Protein AF-A0A6P0HFK0-F1 (afdb_monomer)

InterPro domains:
  IPR003369 Sec-independent protein translocase protein TatA/B/E [PF02416] (2-44)

Mean predicted aligned error: 21.16 Å

Solvent-accessible surface area (backbone atoms only — not comparable to full-atom values): 10734 Å² total; per-residue (Å²): 129,84,90,74,45,74,67,54,52,50,52,49,51,53,53,50,34,62,74,71,30,70,82,48,51,59,60,51,49,50,54,50,49,53,50,52,51,52,51,51,51,51,52,52,52,50,52,50,51,51,38,72,76,71,43,96,72,79,49,77,67,52,57,62,72,64,39,69,76,82,66,38,65,68,55,59,51,46,53,68,71,70,69,68,95,74,81,76,84,88,85,78,89,78,87,67,94,71,94,67,91,67,54,69,66,59,54,49,50,46,51,59,51,15,72,71,46,50,60,70,52,62,60,47,79,42,74,51,96,92,55,70,41,77,44,51,43,86,76,53,62,88,86,37,56,49,39,52,34,21,64,40,71,70,88,58,73,72,59,63,71,66,73,73,77,81,83,91,85,133

Radius of gyration: 32.1 Å; Cα contacts (8 Å, |Δi|>4): 74; chains: 1; bounding box: 94×51×71 Å

Foldseek 3Di:
DPPDDPVNVVVVVVVVCVVCDVVCVVVVVVVVVVVVVVVVVVVVVVVVVVCVVVDPDPPVVVVVVVPCVVVPVVVVVVCVVVDDPDDDPDDDDDDDDDDDPDDVVVVVVQLVVLVVAAAQDQWDFDDDPVDTDTDGLVVDDPPRSNVVSNPPDPVPDVVVVVVPDDDDDD

Structure (mmCIF, N/CA/C/O backbone):
data_AF-A0A6P0HFK0-F1
#
_entry.id   AF-A0A6P0HFK0-F1
#
loop_
_atom_site.group_PDB
_atom_site.id
_atom_site.type_symbol
_atom_site.label_atom_id
_atom_site.label_alt_id
_atom_site.label_comp_id
_atom_site.label_asym_id
_atom_site.label_entity_id
_atom_site.label_seq_id
_atom_site.pdbx_PDB_ins_code
_atom_site.Cartn_x
_atom_site.Cartn_y
_atom_site.Cartn_z
_atom_site.occupancy
_atom_site.B_iso_or_equiv
_atom_site.auth_seq_id
_atom_site.auth_comp_id
_atom_site.auth_asym_id
_atom_site.auth_atom_id
_atom_site.pdbx_PDB_model_num
ATOM 1 N N . MET A 1 1 ? 8.881 -20.808 -1.220 1.00 65.88 1 MET A N 1
ATOM 2 C CA . MET A 1 1 ? 9.854 -19.698 -1.315 1.00 65.88 1 MET A CA 1
ATOM 3 C C . MET A 1 1 ? 10.149 -19.471 -2.786 1.00 65.88 1 MET A C 1
ATOM 5 O O . MET A 1 1 ? 10.601 -20.403 -3.438 1.00 65.88 1 MET A O 1
ATOM 9 N N . PHE A 1 2 ? 9.802 -18.306 -3.341 1.00 75.12 2 PHE A N 1
ATOM 10 C CA . PHE A 1 2 ? 10.079 -17.993 -4.745 1.00 75.12 2 PHE A CA 1
ATOM 11 C C . PHE A 1 2 ? 11.598 -17.956 -4.926 1.00 75.12 2 PHE A C 1
ATOM 13 O O . PHE A 1 2 ? 12.260 -17.141 -4.293 1.00 75.12 2 PHE A O 1
ATOM 20 N N . GLY A 1 3 ? 12.162 -18.869 -5.720 1.00 83.94 3 GLY A N 1
ATOM 21 C CA . GLY A 1 3 ? 13.605 -18.980 -5.975 1.00 83.94 3 GLY A CA 1
ATOM 22 C C . GLY A 1 3 ? 14.153 -17.840 -6.840 1.00 83.94 3 GLY A C 1
ATOM 23 O O . GLY A 1 3 ? 14.818 -18.107 -7.842 1.00 83.94 3 GLY A O 1
ATOM 24 N N . LEU A 1 4 ? 13.811 -16.599 -6.486 1.00 87.38 4 LEU A N 1
ATOM 25 C CA . LEU A 1 4 ? 14.214 -15.337 -7.092 1.00 87.38 4 LEU A CA 1
ATOM 26 C C . LEU A 1 4 ? 15.609 -14.980 -6.585 1.00 87.38 4 LEU A C 1
ATOM 28 O O . LEU A 1 4 ? 15.779 -14.409 -5.511 1.00 87.38 4 LEU A O 1
ATOM 32 N N . THR A 1 5 ? 16.614 -15.346 -7.366 1.00 93.06 5 THR A N 1
ATOM 33 C CA . THR A 1 5 ? 17.972 -14.833 -7.201 1.00 93.06 5 THR A CA 1
ATOM 34 C C . THR A 1 5 ? 18.096 -13.488 -7.915 1.00 93.06 5 THR A C 1
ATOM 36 O O . THR A 1 5 ? 17.313 -13.184 -8.819 1.00 93.06 5 THR A O 1
ATOM 39 N N . PHE A 1 6 ? 19.082 -12.677 -7.522 1.00 94.00 6 PHE A N 1
ATOM 40 C CA . PHE A 1 6 ? 19.337 -11.373 -8.146 1.00 94.00 6 PHE A CA 1
ATOM 41 C C . PHE A 1 6 ? 19.478 -11.480 -9.674 1.00 94.00 6 PHE A C 1
ATOM 43 O O . PHE A 1 6 ? 18.866 -10.710 -10.409 1.00 94.00 6 PHE A O 1
ATOM 50 N N . GLU A 1 7 ? 20.188 -12.507 -10.146 1.00 94.94 7 GLU A N 1
ATOM 51 C CA . GLU A 1 7 ? 20.333 -12.836 -11.568 1.00 94.94 7 GLU A CA 1
ATOM 52 C C . GLU A 1 7 ? 18.982 -13.037 -12.273 1.00 94.94 7 GLU A C 1
ATOM 54 O O . GLU A 1 7 ? 18.732 -12.452 -13.326 1.00 94.94 7 GLU A O 1
ATOM 59 N N . LYS A 1 8 ? 18.069 -13.812 -11.675 1.00 94.75 8 LYS A N 1
ATOM 60 C CA . LYS A 1 8 ? 16.738 -14.057 -12.251 1.00 94.75 8 LYS A CA 1
ATOM 61 C C . LYS A 1 8 ? 15.890 -12.793 -12.270 1.00 94.75 8 LYS A C 1
ATOM 63 O O . LYS A 1 8 ? 15.158 -12.573 -13.228 1.00 94.75 8 LYS A O 1
ATOM 68 N N . LEU A 1 9 ? 15.987 -11.961 -11.233 1.00 95.19 9 LEU A N 1
ATOM 69 C CA . LEU A 1 9 ? 15.267 -10.691 -11.187 1.00 95.19 9 LEU A CA 1
ATOM 70 C C . LEU A 1 9 ? 15.757 -9.742 -12.289 1.00 95.19 9 LEU A C 1
ATOM 72 O O . LEU A 1 9 ? 14.942 -9.114 -12.961 1.00 95.19 9 LEU A O 1
ATOM 76 N N . PHE A 1 10 ? 17.072 -9.692 -12.520 1.00 95.50 10 PHE A N 1
ATOM 77 C CA . PHE A 1 10 ? 17.658 -8.929 -13.618 1.00 95.50 10 PHE A CA 1
ATOM 78 C C . PHE A 1 10 ? 17.205 -9.460 -14.983 1.00 95.50 10 PHE A C 1
ATOM 80 O O . PHE A 1 10 ? 16.752 -8.679 -15.818 1.00 95.50 10 PHE A O 1
ATOM 87 N N . LEU A 1 11 ? 17.236 -10.782 -15.189 1.00 95.56 11 LEU A N 1
ATOM 88 C CA . LEU A 1 11 ? 16.758 -11.406 -16.425 1.00 95.56 11 LEU A CA 1
ATOM 89 C C . LEU A 1 11 ? 15.290 -11.055 -16.701 1.00 95.56 11 LEU A C 1
ATOM 91 O O . LEU A 1 11 ? 14.943 -10.651 -17.809 1.00 95.56 11 LEU A O 1
ATOM 95 N N . VAL A 1 12 ? 14.433 -11.151 -15.682 1.00 94.56 12 VAL A N 1
ATOM 96 C CA . VAL A 1 12 ? 13.015 -10.785 -15.789 1.00 94.56 12 VAL A CA 1
ATOM 97 C C . VAL A 1 12 ? 12.850 -9.301 -16.106 1.00 94.56 12 VAL A C 1
ATOM 99 O O . VAL A 1 12 ? 12.027 -8.962 -16.951 1.00 94.56 12 VAL A O 1
ATOM 102 N N . ALA A 1 13 ? 13.635 -8.414 -15.490 1.00 92.94 13 ALA A N 1
ATOM 103 C CA . ALA A 1 13 ? 13.580 -6.982 -15.774 1.00 92.94 13 ALA A CA 1
ATOM 104 C C . ALA A 1 13 ? 13.971 -6.662 -17.227 1.00 92.94 13 ALA A C 1
ATOM 106 O O . ALA A 1 13 ? 13.302 -5.857 -17.874 1.00 92.94 13 ALA A O 1
ATOM 107 N N . VAL A 1 14 ? 15.004 -7.322 -17.762 1.00 94.88 14 VAL A N 1
ATOM 108 C CA . VAL A 1 14 ? 15.411 -7.176 -19.169 1.00 94.88 14 VAL A CA 1
ATOM 109 C C . VAL A 1 14 ? 14.305 -7.668 -20.102 1.00 94.88 14 VAL A C 1
ATOM 111 O O . VAL A 1 14 ? 13.897 -6.935 -21.000 1.00 94.88 14 VAL A O 1
ATOM 114 N N . VAL A 1 15 ? 13.767 -8.869 -19.864 1.00 95.50 15 VAL A N 1
ATOM 115 C CA . VAL A 1 15 ? 12.681 -9.439 -20.680 1.00 95.50 15 VAL A CA 1
ATOM 116 C C . VAL A 1 15 ? 11.434 -8.556 -20.635 1.00 95.50 15 VAL A C 1
ATOM 118 O O . VAL A 1 15 ? 10.872 -8.233 -21.679 1.00 95.50 15 VAL A O 1
ATOM 121 N N . ALA A 1 16 ? 11.027 -8.108 -19.446 1.00 93.81 16 ALA A N 1
ATOM 122 C CA . ALA A 1 16 ? 9.904 -7.194 -19.281 1.00 93.81 16 ALA A CA 1
ATOM 123 C C . ALA A 1 16 ? 10.148 -5.867 -20.011 1.00 93.81 16 ALA A C 1
ATOM 125 O O . ALA A 1 16 ? 9.245 -5.357 -20.668 1.00 93.81 16 ALA A O 1
ATOM 126 N N . GLY A 1 17 ? 11.367 -5.326 -19.953 1.00 93.38 17 GLY A N 1
ATOM 127 C CA . GLY A 1 17 ? 11.723 -4.098 -20.656 1.00 93.38 17 GLY A CA 1
ATOM 128 C C . GLY A 1 17 ? 11.706 -4.226 -22.174 1.00 93.38 17 GLY A C 1
ATOM 129 O O . GLY A 1 17 ? 11.281 -3.294 -22.852 1.00 93.38 17 GLY A O 1
ATOM 130 N N . VAL A 1 18 ? 12.094 -5.382 -22.713 1.00 94.75 18 VAL A N 1
ATOM 131 C CA . VAL A 1 18 ? 11.960 -5.673 -24.147 1.00 94.75 18 VAL A CA 1
ATOM 132 C C . VAL A 1 18 ? 10.486 -5.823 -24.536 1.00 94.75 18 VAL A C 1
ATOM 134 O O . VAL A 1 18 ? 10.073 -5.266 -25.548 1.00 94.75 18 VAL A O 1
ATOM 137 N N . LEU A 1 19 ? 9.681 -6.508 -23.718 1.00 94.56 19 LEU A N 1
ATOM 138 C CA . LEU A 1 19 ? 8.265 -6.772 -23.993 1.00 94.56 19 LEU A CA 1
ATOM 139 C C . LEU A 1 19 ? 7.387 -5.507 -23.926 1.00 94.56 19 LEU A C 1
ATOM 141 O O . LEU A 1 19 ? 6.536 -5.301 -24.786 1.00 94.56 19 LEU A O 1
ATOM 145 N N . ILE A 1 20 ? 7.600 -4.650 -22.921 1.00 91.19 20 ILE A N 1
ATOM 146 C CA . ILE A 1 20 ? 6.943 -3.334 -22.790 1.00 91.19 20 ILE A CA 1
ATOM 147 C C . ILE A 1 20 ? 7.535 -2.301 -23.766 1.00 91.19 20 ILE A C 1
ATOM 149 O O . ILE A 1 20 ? 6.856 -1.351 -24.167 1.00 91.19 20 ILE A O 1
ATOM 153 N N . GLY A 1 21 ? 8.803 -2.477 -24.136 1.00 91.25 21 GLY A N 1
ATOM 154 C CA . GLY A 1 21 ? 9.597 -1.539 -24.916 1.00 91.25 21 GLY A CA 1
ATOM 155 C C . GLY A 1 21 ? 10.382 -0.557 -24.027 1.00 91.25 21 GLY A C 1
ATOM 156 O O . GLY A 1 21 ? 9.802 0.098 -23.149 1.00 91.25 21 GLY A O 1
ATOM 157 N N . PRO A 1 22 ? 11.693 -0.357 -24.277 1.00 88.12 22 PRO A N 1
ATOM 158 C CA . PRO A 1 22 ? 12.564 0.445 -23.411 1.00 88.12 22 PRO A CA 1
ATOM 159 C C . PRO A 1 22 ? 12.166 1.924 -23.358 1.00 88.12 22 PRO A C 1
ATOM 161 O O . PRO A 1 22 ? 12.426 2.600 -22.369 1.00 88.12 22 PRO A O 1
ATOM 164 N N . GLN A 1 23 ? 11.484 2.417 -24.393 1.00 89.94 23 GLN A N 1
ATOM 165 C CA . GLN A 1 23 ? 11.017 3.801 -24.475 1.00 89.94 23 GLN A CA 1
ATOM 166 C C . GLN A 1 23 ? 9.825 4.090 -23.547 1.00 89.94 23 GLN A C 1
ATOM 168 O O . GLN A 1 23 ? 9.618 5.233 -23.150 1.00 89.94 23 GLN A O 1
ATOM 173 N N . ARG A 1 24 ? 9.032 3.072 -23.173 1.00 90.50 24 ARG A N 1
ATOM 174 C CA . ARG A 1 24 ? 7.833 3.253 -22.331 1.00 90.50 24 ARG A CA 1
ATOM 175 C C . ARG A 1 24 ? 8.095 3.042 -20.843 1.00 90.50 24 ARG A C 1
ATOM 177 O O . ARG A 1 24 ? 7.436 3.674 -20.021 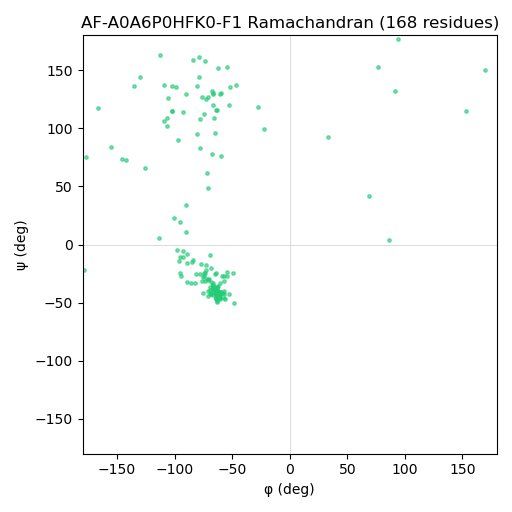1.00 90.50 24 ARG A O 1
ATOM 184 N N . LEU A 1 25 ? 9.089 2.227 -20.491 1.00 90.06 25 LEU A N 1
ATOM 185 C CA . LEU A 1 25 ? 9.541 2.033 -19.109 1.00 90.06 25 LEU A CA 1
ATOM 186 C C . LEU A 1 25 ? 9.790 3.334 -18.320 1.00 90.06 25 LEU A C 1
ATOM 188 O O . LEU A 1 25 ? 9.257 3.444 -17.213 1.00 90.06 25 LEU A O 1
ATOM 192 N N . PRO A 1 26 ? 10.549 4.328 -18.830 1.00 89.44 26 PRO A N 1
ATOM 193 C CA . PRO A 1 26 ? 10.804 5.551 -18.074 1.00 89.44 26 PRO A CA 1
ATOM 194 C C . PRO A 1 26 ? 9.515 6.334 -17.811 1.00 89.44 26 PRO A C 1
ATOM 196 O O . PRO A 1 26 ? 9.320 6.820 -16.699 1.00 89.44 26 PRO A O 1
ATOM 199 N N . ALA A 1 27 ? 8.594 6.391 -18.777 1.00 91.50 27 ALA A N 1
ATOM 200 C CA . ALA A 1 27 ? 7.310 7.068 -18.606 1.00 91.50 27 ALA A CA 1
ATOM 201 C C . ALA A 1 27 ? 6.478 6.448 -17.466 1.00 91.50 27 ALA A C 1
ATOM 203 O O . ALA A 1 27 ? 5.951 7.173 -16.621 1.00 91.50 27 ALA A O 1
ATOM 204 N N . TYR A 1 28 ? 6.421 5.115 -17.380 1.00 91.75 28 TYR A N 1
ATOM 205 C CA . TYR A 1 28 ? 5.748 4.431 -16.270 1.00 91.75 28 TYR A CA 1
ATOM 206 C C . TYR A 1 28 ? 6.485 4.595 -14.934 1.00 91.75 28 TYR A C 1
ATOM 208 O O . TYR A 1 28 ? 5.846 4.770 -13.897 1.00 91.75 28 TYR A O 1
ATOM 216 N N . ALA A 1 29 ? 7.821 4.600 -14.939 1.00 92.94 29 ALA A N 1
ATOM 217 C CA . ALA A 1 29 ? 8.611 4.856 -13.736 1.00 92.94 29 ALA A CA 1
ATOM 218 C C . ALA A 1 29 ? 8.368 6.270 -13.178 1.00 92.94 29 ALA A C 1
ATOM 220 O O . ALA A 1 29 ? 8.305 6.449 -11.960 1.00 92.94 29 ALA A O 1
ATOM 221 N N . HIS A 1 30 ? 8.179 7.265 -14.051 1.00 95.75 30 HIS A N 1
ATOM 222 C CA . HIS A 1 30 ? 7.794 8.619 -13.653 1.00 95.75 30 HIS A CA 1
ATOM 223 C C . HIS A 1 30 ? 6.420 8.649 -12.972 1.00 95.75 30 HIS A C 1
ATOM 225 O O . HIS A 1 30 ? 6.316 9.171 -11.862 1.00 95.75 30 HIS A O 1
ATOM 231 N N . GLN A 1 31 ? 5.406 8.009 -13.562 1.00 94.94 31 GLN A N 1
ATOM 232 C CA . GLN A 1 31 ? 4.060 7.921 -12.972 1.00 94.94 31 GLN A CA 1
ATOM 233 C C . GLN A 1 31 ? 4.075 7.206 -11.612 1.00 94.94 31 GLN A C 1
ATOM 235 O O . GLN A 1 31 ? 3.462 7.659 -10.641 1.00 94.94 31 GLN A O 1
ATOM 240 N N . LEU A 1 32 ? 4.836 6.113 -11.504 1.00 95.69 32 LEU A N 1
ATOM 241 C CA . LEU A 1 32 ? 5.006 5.397 -10.243 1.00 95.69 32 LEU A CA 1
ATOM 242 C C . LEU A 1 32 ? 5.701 6.273 -9.197 1.00 95.69 32 LEU A C 1
ATOM 244 O O . LEU A 1 32 ? 5.274 6.320 -8.047 1.00 95.69 32 LEU A O 1
ATOM 248 N N . ARG A 1 33 ? 6.749 7.007 -9.584 1.00 96.25 33 ARG A N 1
ATOM 249 C CA . ARG A 1 33 ? 7.466 7.917 -8.684 1.00 96.25 33 ARG A CA 1
ATOM 250 C C . ARG A 1 33 ? 6.557 9.020 -8.157 1.00 96.25 33 ARG A C 1
ATOM 252 O O . ARG A 1 33 ? 6.631 9.342 -6.973 1.00 96.25 33 ARG A O 1
ATOM 259 N N . GLU A 1 34 ? 5.734 9.613 -9.011 1.00 96.50 34 GLU A N 1
ATOM 260 C CA . GLU A 1 34 ? 4.758 10.632 -8.615 1.00 96.50 34 GLU A CA 1
ATOM 261 C C . GLU A 1 34 ? 3.725 10.060 -7.645 1.00 96.50 34 GLU A C 1
ATOM 263 O O . GLU A 1 34 ? 3.491 10.646 -6.588 1.00 96.50 34 GLU A O 1
ATOM 268 N N . THR A 1 35 ? 3.218 8.859 -7.926 1.00 97.38 35 THR A N 1
ATOM 269 C CA . THR A 1 35 ? 2.288 8.144 -7.042 1.00 97.38 35 THR A CA 1
ATOM 270 C C . THR A 1 35 ? 2.918 7.855 -5.680 1.00 97.38 35 THR A C 1
ATOM 272 O O . THR A 1 35 ? 2.328 8.152 -4.646 1.00 97.38 35 THR A O 1
ATOM 275 N N . VAL A 1 36 ? 4.151 7.340 -5.653 1.00 97.50 36 VAL A N 1
ATOM 276 C CA . VAL A 1 36 ? 4.886 7.051 -4.411 1.00 97.50 36 VAL A CA 1
ATOM 277 C C . VAL A 1 36 ? 5.168 8.330 -3.623 1.00 97.50 36 VAL A C 1
ATOM 279 O O . VAL A 1 36 ? 5.065 8.334 -2.398 1.00 97.50 36 VAL A O 1
ATOM 282 N N . ARG A 1 37 ? 5.496 9.436 -4.300 1.00 97.12 37 ARG A N 1
ATOM 283 C CA . ARG A 1 37 ? 5.674 10.748 -3.658 1.00 97.12 37 ARG A CA 1
ATOM 284 C C . ARG A 1 37 ? 4.376 11.250 -3.036 1.00 97.12 37 ARG A C 1
ATOM 286 O O . ARG A 1 37 ? 4.403 11.675 -1.884 1.00 97.12 37 ARG A O 1
ATOM 293 N N . GLY A 1 38 ? 3.265 11.163 -3.766 1.00 96.69 38 GLY A N 1
ATOM 294 C CA . GLY A 1 38 ? 1.939 11.526 -3.269 1.00 96.69 38 GLY A CA 1
ATOM 295 C C . GLY A 1 38 ? 1.522 10.664 -2.080 1.00 96.69 38 GLY A C 1
ATOM 296 O O . GLY A 1 38 ? 1.116 11.189 -1.048 1.00 96.69 38 GLY A O 1
ATOM 297 N N . PHE A 1 39 ? 1.729 9.351 -2.173 1.00 97.69 39 PHE A N 1
ATOM 298 C CA . PHE A 1 39 ? 1.466 8.416 -1.085 1.00 97.69 39 PHE A CA 1
ATOM 299 C C . PHE A 1 39 ? 2.311 8.727 0.155 1.00 97.69 39 PHE A C 1
ATOM 301 O O . PHE A 1 39 ? 1.784 8.799 1.262 1.00 97.69 39 PHE A O 1
ATOM 308 N N . ARG A 1 40 ? 3.614 8.989 -0.012 1.00 96.31 40 ARG A N 1
ATOM 309 C CA . ARG A 1 40 ? 4.489 9.379 1.100 1.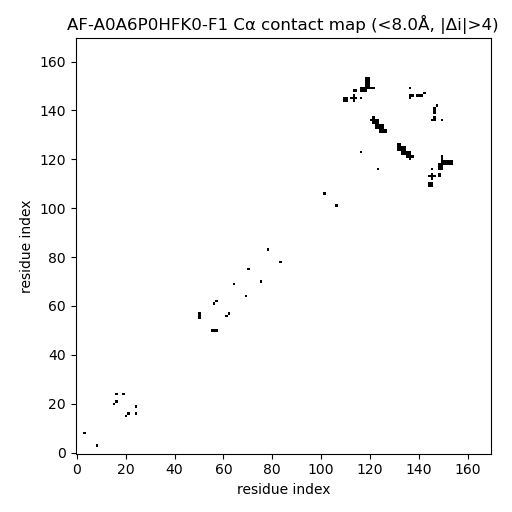00 96.31 40 ARG A CA 1
ATOM 310 C C . ARG A 1 40 ? 4.025 10.682 1.750 1.00 96.31 40 ARG A C 1
ATOM 312 O O . ARG A 1 40 ? 3.959 10.749 2.972 1.00 96.31 40 ARG A O 1
ATOM 319 N N . ALA A 1 41 ? 3.678 11.692 0.955 1.00 96.25 41 ALA A N 1
ATOM 320 C CA . ALA A 1 41 ? 3.157 12.956 1.470 1.00 96.25 41 ALA A CA 1
ATOM 321 C C . ALA A 1 41 ? 1.835 12.760 2.231 1.00 96.25 41 ALA A C 1
ATOM 323 O O . ALA A 1 41 ? 1.651 13.336 3.300 1.00 96.25 41 ALA A O 1
ATOM 324 N N . PHE A 1 42 ? 0.949 11.897 1.730 1.00 96.25 42 PHE A N 1
ATOM 325 C CA . PHE A 1 42 ? -0.300 11.531 2.395 1.00 96.25 42 PHE A CA 1
ATOM 326 C C . PHE A 1 42 ? -0.067 10.833 3.743 1.00 96.25 42 PHE A C 1
ATOM 328 O O . PHE A 1 42 ? -0.720 11.172 4.733 1.00 96.25 42 PHE A O 1
ATOM 335 N N . VAL A 1 43 ? 0.886 9.898 3.809 1.00 96.38 43 VAL A N 1
ATOM 336 C CA . VAL A 1 43 ? 1.269 9.222 5.059 1.00 96.38 43 VAL A CA 1
ATOM 337 C C . VAL A 1 43 ? 1.834 10.221 6.066 1.00 96.38 43 VAL A C 1
ATOM 339 O O . VAL A 1 43 ? 1.407 10.221 7.218 1.00 96.38 43 VAL A O 1
ATOM 342 N N . GLU A 1 44 ? 2.738 11.110 5.648 1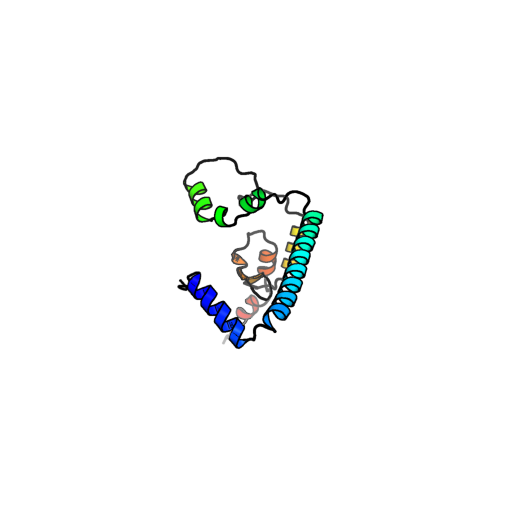.00 94.56 44 GLU A N 1
ATOM 343 C CA . GLU A 1 44 ? 3.301 12.126 6.547 1.00 94.56 44 GLU A CA 1
ATOM 344 C C . GLU A 1 44 ? 2.241 13.123 7.028 1.00 94.56 44 GLU A C 1
ATOM 346 O O . GLU A 1 44 ? 2.215 13.457 8.210 1.00 94.56 44 GLU A O 1
ATOM 351 N N . ALA A 1 45 ? 1.315 13.542 6.160 1.00 93.25 45 ALA A N 1
ATOM 352 C CA . ALA A 1 45 ? 0.200 14.411 6.533 1.00 93.25 45 ALA A CA 1
ATOM 353 C C . ALA A 1 45 ? -0.753 13.731 7.529 1.00 93.25 45 ALA A C 1
ATOM 355 O O . ALA A 1 45 ? -1.177 14.347 8.506 1.00 93.25 45 ALA A O 1
ATOM 356 N N . SER A 1 46 ? -1.054 12.448 7.321 1.00 92.81 46 SER A N 1
ATOM 357 C CA . SER A 1 46 ? -1.877 11.655 8.242 1.00 92.81 46 SER A CA 1
ATOM 358 C C . SER A 1 46 ? -1.180 11.487 9.592 1.00 92.81 46 SER A C 1
ATOM 360 O O . SER A 1 46 ? -1.799 11.665 10.637 1.00 92.81 46 SER A O 1
ATOM 362 N N . ARG A 1 47 ? 0.134 11.233 9.582 1.00 84.06 47 ARG A N 1
ATOM 363 C CA . ARG A 1 47 ? 0.954 11.146 10.794 1.00 84.06 47 ARG A CA 1
ATOM 364 C C . ARG A 1 47 ? 1.058 12.495 11.508 1.00 84.06 47 ARG A C 1
ATOM 366 O O . ARG A 1 47 ? 1.110 12.522 12.729 1.00 84.06 47 ARG A O 1
ATOM 373 N N . ALA A 1 48 ? 1.107 13.610 10.780 1.00 88.19 48 ALA A N 1
ATOM 374 C CA . ALA A 1 48 ? 1.116 14.955 11.356 1.00 88.19 48 ALA A CA 1
ATOM 375 C C . ALA A 1 48 ? -0.213 15.280 12.055 1.00 88.19 48 ALA A C 1
ATOM 377 O O . ALA A 1 48 ? -0.189 15.770 13.178 1.00 88.19 48 ALA A O 1
ATOM 378 N N . ARG A 1 49 ? -1.355 14.936 11.441 1.00 85.06 49 ARG A N 1
ATOM 379 C CA . ARG A 1 49 ? -2.687 15.084 12.060 1.00 85.06 49 ARG A CA 1
ATOM 380 C C . ARG A 1 49 ? -2.849 14.204 13.295 1.00 85.06 49 ARG A C 1
ATOM 382 O O . ARG A 1 49 ? -3.220 14.706 14.346 1.00 85.06 49 ARG A O 1
ATOM 389 N N . ALA A 1 50 ? -2.466 12.930 13.196 1.00 82.31 50 ALA A N 1
ATOM 390 C CA . ALA A 1 50 ? -2.488 12.014 14.333 1.00 82.31 50 ALA A CA 1
ATOM 391 C C . ALA A 1 50 ? -1.622 12.525 15.498 1.00 82.31 50 ALA A C 1
ATOM 393 O O . ALA A 1 50 ? -2.056 12.484 16.638 1.00 82.31 50 ALA A O 1
ATOM 394 N N . ARG A 1 51 ? -0.426 13.070 15.228 1.00 78.06 51 ARG A N 1
ATOM 395 C CA . ARG A 1 51 ? 0.410 13.690 16.272 1.00 78.06 51 ARG A CA 1
ATOM 396 C C . ARG A 1 51 ? -0.204 14.958 16.867 1.00 78.06 51 ARG A C 1
ATOM 398 O O . ARG A 1 51 ? -0.059 15.183 18.061 1.00 78.06 51 ARG A O 1
ATOM 405 N N . ALA A 1 52 ? -0.863 15.780 16.054 1.00 80.56 52 ALA A N 1
ATOM 406 C CA . ALA A 1 52 ? -1.498 17.012 16.518 1.00 80.56 52 ALA A CA 1
ATOM 407 C C . ALA A 1 52 ? -2.689 16.742 17.453 1.00 80.56 52 ALA A C 1
ATOM 409 O O . ALA A 1 52 ? -2.921 17.517 18.374 1.00 80.56 52 ALA A O 1
ATOM 410 N N . GLU A 1 53 ? -3.415 15.643 17.235 1.00 72.50 53 GLU A N 1
ATOM 411 C CA . GLU A 1 53 ? -4.571 15.250 18.053 1.00 72.50 53 GLU A CA 1
ATOM 412 C C . GLU A 1 53 ? -4.189 14.376 19.259 1.00 72.50 53 GLU A C 1
ATOM 414 O O . GLU A 1 53 ? -4.827 14.466 20.303 1.00 72.50 53 GLU A O 1
ATOM 419 N N . VAL A 1 54 ? -3.145 13.547 19.142 1.00 70.50 54 VAL A N 1
ATOM 420 C CA . VAL A 1 54 ? -2.721 12.600 20.194 1.00 70.50 54 VAL A CA 1
ATOM 421 C C . VAL A 1 54 ? -1.646 13.191 21.122 1.00 70.50 54 VAL A C 1
ATOM 423 O O . VAL A 1 54 ? -1.387 12.649 22.192 1.00 70.50 54 VAL A O 1
ATOM 426 N N . GLY A 1 55 ? -1.069 14.346 20.778 1.00 54.41 55 GLY A N 1
ATOM 427 C CA . GLY A 1 55 ? 0.030 14.939 21.536 1.00 54.41 55 GLY A CA 1
ATOM 428 C C . GLY A 1 55 ? 1.357 14.229 21.261 1.00 54.41 55 GLY A C 1
ATOM 429 O O . GLY A 1 55 ? 1.409 13.070 20.852 1.00 54.41 55 GLY A O 1
ATOM 430 N N . ASP A 1 56 ? 2.449 14.967 21.420 1.00 61.91 56 ASP A N 1
ATOM 431 C CA . ASP A 1 56 ? 3.800 14.614 20.979 1.00 61.91 56 ASP A CA 1
ATOM 432 C C . ASP A 1 56 ? 4.462 13.497 21.808 1.00 61.91 56 ASP A C 1
ATOM 434 O O . ASP A 1 56 ? 5.490 13.721 22.426 1.00 61.91 56 ASP A O 1
ATOM 438 N N . VAL A 1 57 ? 3.897 12.286 21.850 1.00 52.62 57 VAL A N 1
ATOM 439 C CA . VAL A 1 57 ? 4.615 11.078 22.294 1.00 52.62 57 VAL A CA 1
ATOM 440 C C . VAL A 1 57 ? 3.966 9.839 21.664 1.00 52.62 57 VAL A C 1
ATOM 442 O O . VAL A 1 57 ? 3.084 9.195 22.211 1.00 52.62 57 VAL A O 1
ATOM 445 N N . LEU A 1 58 ? 4.358 9.530 20.430 1.00 51.88 58 LEU A N 1
ATOM 446 C CA . LEU A 1 58 ? 4.347 8.146 19.947 1.00 51.88 58 LEU A CA 1
ATOM 447 C C . LEU A 1 58 ? 5.753 7.863 19.438 1.00 51.88 58 LEU A C 1
ATOM 449 O O . LEU A 1 58 ? 6.024 7.746 18.234 1.00 51.88 58 LEU A O 1
ATOM 453 N N . THR A 1 59 ? 6.678 7.866 20.389 1.00 57.56 59 THR A N 1
ATOM 454 C CA . THR A 1 59 ? 8.065 7.472 20.189 1.00 57.56 59 THR A CA 1
ATOM 455 C C . THR A 1 59 ? 8.066 6.002 19.775 1.00 57.56 59 THR A C 1
ATOM 457 O O . THR A 1 59 ? 7.175 5.233 20.126 1.00 57.56 59 THR A O 1
ATOM 460 N N . ARG A 1 60 ? 9.071 5.565 19.015 1.00 50.41 60 ARG A N 1
ATOM 461 C CA . ARG A 1 60 ? 9.228 4.162 18.583 1.00 50.41 60 ARG A CA 1
ATOM 462 C C . ARG A 1 60 ? 9.104 3.143 19.743 1.00 50.41 60 ARG A C 1
ATOM 464 O O . ARG A 1 60 ? 8.692 2.020 19.491 1.00 50.41 60 ARG A O 1
ATOM 471 N N . ALA A 1 61 ? 9.378 3.569 20.978 1.00 54.59 61 ALA A N 1
ATOM 472 C CA . ALA A 1 61 ? 9.204 2.805 22.214 1.00 54.59 61 ALA A CA 1
ATOM 473 C C . ALA A 1 61 ? 7.731 2.551 22.624 1.00 54.59 61 ALA A C 1
ATOM 475 O O . ALA A 1 61 ? 7.438 1.517 23.211 1.00 54.59 61 ALA A O 1
ATOM 476 N N . GLU A 1 62 ? 6.781 3.428 22.283 1.00 53.84 62 GLU A N 1
ATOM 477 C CA . GLU A 1 62 ? 5.348 3.228 22.584 1.00 53.84 62 GLU A CA 1
ATOM 478 C C . GLU A 1 62 ? 4.662 2.312 21.567 1.00 53.84 62 GLU A C 1
ATOM 480 O O . GLU A 1 62 ? 3.710 1.619 21.905 1.00 53.84 62 GLU A O 1
ATOM 485 N N . TRP A 1 63 ? 5.186 2.226 20.341 1.00 51.88 63 TRP A N 1
ATOM 486 C CA . TRP A 1 63 ? 4.758 1.214 19.366 1.00 51.88 63 TRP A CA 1
ATOM 487 C C . TRP A 1 63 ? 5.223 -0.195 19.749 1.00 51.88 63 TRP A C 1
ATOM 489 O O . TRP A 1 63 ? 4.535 -1.163 19.449 1.00 51.88 63 TRP A O 1
ATOM 499 N N . GLU A 1 64 ? 6.364 -0.299 20.433 1.00 56.00 64 GLU A N 1
ATOM 500 C CA . GLU A 1 64 ? 6.884 -1.549 20.997 1.00 56.00 64 GLU A CA 1
ATOM 501 C C . GLU A 1 64 ? 6.127 -1.956 22.276 1.00 56.00 64 GLU A C 1
ATOM 503 O O . GLU A 1 64 ? 5.912 -3.142 22.514 1.00 56.00 64 GLU A O 1
ATOM 508 N N . ALA A 1 65 ? 5.635 -0.982 23.053 1.00 56.94 65 ALA A N 1
ATOM 509 C CA . ALA A 1 65 ? 4.717 -1.213 24.173 1.00 56.94 65 ALA A CA 1
ATOM 510 C C . ALA A 1 65 ? 3.274 -1.536 23.724 1.00 56.94 65 ALA A C 1
ATOM 512 O O . ALA A 1 65 ? 2.529 -2.193 24.451 1.00 56.94 65 ALA A O 1
ATOM 513 N N . LEU A 1 66 ? 2.879 -1.105 22.521 1.00 54.75 66 LEU A N 1
ATOM 514 C CA . LEU A 1 66 ? 1.591 -1.414 21.888 1.00 54.75 66 LEU A CA 1
ATOM 515 C C . LEU A 1 66 ? 1.678 -2.618 20.930 1.00 54.75 66 LEU A C 1
ATOM 517 O O . LEU A 1 66 ? 0.827 -2.801 20.057 1.00 54.75 66 LEU A O 1
ATOM 521 N N . ASP A 1 67 ? 2.705 -3.455 21.069 1.00 62.59 67 ASP A N 1
ATOM 522 C CA . ASP A 1 67 ? 2.833 -4.682 20.295 1.00 62.59 67 ASP A CA 1
ATOM 523 C C . ASP A 1 67 ? 1.899 -5.754 20.891 1.00 62.59 67 ASP A C 1
ATOM 525 O O . ASP A 1 67 ? 2.127 -6.291 21.978 1.00 62.59 67 ASP A O 1
ATOM 529 N N . LEU A 1 68 ? 0.807 -6.071 20.183 1.00 56.97 68 LEU A N 1
ATOM 530 C CA . LEU A 1 68 ? -0.297 -6.926 20.663 1.00 56.97 68 LEU A CA 1
ATOM 531 C C . LEU A 1 68 ? 0.149 -8.306 21.178 1.00 56.97 68 LEU A C 1
ATOM 533 O O . LEU A 1 68 ? -0.558 -8.942 21.957 1.00 56.97 68 LEU A O 1
ATOM 537 N N . ARG A 1 69 ? 1.310 -8.794 20.726 1.00 64.50 69 ARG A N 1
ATOM 538 C CA . ARG A 1 69 ? 1.876 -10.090 21.127 1.00 64.50 69 ARG A CA 1
ATOM 539 C C . ARG A 1 69 ? 2.416 -10.096 22.554 1.00 64.50 69 ARG A C 1
ATOM 541 O O . ARG A 1 69 ? 2.514 -11.168 23.142 1.00 64.50 69 ARG A O 1
ATOM 548 N N . GLN A 1 70 ? 2.744 -8.932 23.115 1.00 62.84 70 GLN A N 1
ATOM 549 C CA . GLN A 1 70 ? 3.082 -8.819 24.536 1.00 62.84 70 GLN A CA 1
ATOM 550 C C . GLN A 1 70 ? 1.839 -8.956 25.431 1.00 62.84 70 GLN A C 1
ATOM 552 O O . GLN A 1 70 ? 1.965 -9.322 26.595 1.00 62.84 70 GLN A O 1
ATOM 557 N N . TYR A 1 71 ? 0.640 -8.794 24.861 1.00 61.97 71 TYR A N 1
ATOM 558 C CA . TYR A 1 71 ? -0.649 -9.142 25.462 1.00 61.97 71 TYR A CA 1
ATOM 559 C C . TYR A 1 71 ? -1.074 -10.593 25.137 1.00 61.97 71 TYR A C 1
ATOM 561 O O . TYR A 1 71 ? -2.260 -10.873 24.962 1.00 61.97 71 TYR A O 1
ATOM 569 N N . ASP A 1 72 ? -0.132 -11.545 25.031 1.00 66.94 72 ASP A N 1
ATOM 570 C CA . ASP A 1 72 ? -0.493 -12.960 24.862 1.00 66.94 72 ASP A CA 1
ATOM 571 C C . ASP A 1 72 ? -1.255 -13.443 26.114 1.00 66.94 72 ASP A C 1
ATOM 573 O O . ASP A 1 72 ? -0.680 -13.492 27.211 1.00 66.94 72 ASP A O 1
ATOM 577 N N . PRO A 1 73 ? -2.538 -13.832 25.981 1.00 73.31 73 PRO A N 1
ATOM 578 C CA . PRO A 1 73 ? -3.367 -14.243 27.108 1.00 73.31 73 PRO A CA 1
ATOM 579 C C . PRO A 1 73 ? -2.758 -15.409 27.889 1.00 73.31 73 PRO A C 1
ATOM 581 O O . PRO A 1 73 ? -2.986 -15.529 29.090 1.00 73.31 73 PRO A O 1
ATOM 584 N N . ARG A 1 74 ? -1.943 -16.258 27.248 1.00 71.38 74 ARG A N 1
ATOM 585 C CA . ARG A 1 74 ? -1.277 -17.374 27.930 1.00 71.38 74 ARG A CA 1
ATOM 586 C C . ARG A 1 74 ? -0.244 -16.898 28.937 1.00 71.38 74 ARG A C 1
ATOM 588 O O . ARG A 1 74 ? -0.083 -17.553 29.963 1.00 71.38 74 ARG A O 1
ATOM 595 N N . ARG A 1 75 ? 0.454 -15.792 28.654 1.00 70.44 75 ARG A N 1
ATOM 596 C CA . ARG A 1 75 ? 1.432 -15.236 29.591 1.00 70.44 75 ARG A CA 1
ATOM 597 C C . ARG A 1 75 ? 0.728 -14.610 30.793 1.00 70.44 75 ARG A C 1
ATOM 599 O O . ARG A 1 75 ? 1.081 -14.949 31.909 1.00 70.44 75 ARG A O 1
ATOM 606 N N . ILE A 1 76 ? -0.344 -13.846 30.564 1.00 71.56 76 ILE A N 1
ATOM 607 C CA . ILE A 1 76 ? -1.179 -13.255 31.628 1.00 71.56 76 ILE A CA 1
ATOM 608 C C . ILE A 1 76 ? -1.737 -14.343 32.562 1.00 71.56 76 ILE A C 1
ATOM 610 O O . ILE A 1 76 ? -1.731 -14.191 33.779 1.00 71.56 76 ILE A O 1
ATOM 614 N N . VAL A 1 77 ? -2.194 -15.465 31.997 1.00 77.44 77 VAL A N 1
ATOM 615 C CA . VAL A 1 77 ? -2.731 -16.591 32.775 1.00 77.44 77 VAL A CA 1
ATOM 616 C C . VAL A 1 77 ? -1.634 -17.328 33.546 1.00 77.44 77 VAL A C 1
ATOM 618 O O . VAL A 1 77 ? -1.860 -17.679 34.698 1.00 77.44 77 VAL A O 1
ATOM 621 N N . ARG A 1 78 ? -0.448 -17.537 32.958 1.00 79.31 78 ARG A N 1
ATOM 622 C CA . ARG A 1 78 ? 0.706 -18.116 33.671 1.00 79.31 78 ARG A CA 1
ATOM 623 C C . ARG A 1 78 ? 1.179 -17.220 34.806 1.00 79.31 78 ARG A C 1
ATOM 625 O O . ARG A 1 78 ? 1.314 -17.705 35.915 1.00 79.31 78 ARG A O 1
ATOM 632 N N . ASP A 1 79 ? 1.314 -15.920 34.564 1.00 75.25 79 ASP A N 1
ATOM 633 C CA . ASP A 1 79 ? 1.705 -14.954 35.594 1.00 75.25 79 ASP A CA 1
ATOM 634 C C . ASP A 1 79 ? 0.676 -14.927 36.751 1.00 75.25 79 ASP A C 1
ATOM 636 O O . ASP A 1 79 ? 1.051 -14.786 37.915 1.00 75.25 79 ASP A O 1
ATOM 640 N N . ALA A 1 80 ? -0.614 -15.150 36.459 1.00 75.88 80 ALA A N 1
ATOM 641 C CA . ALA A 1 80 ? -1.669 -15.300 37.467 1.00 75.88 80 ALA A CA 1
ATOM 642 C C . ALA A 1 80 ? -1.646 -16.650 38.219 1.00 75.88 80 ALA A C 1
ATOM 644 O O . ALA A 1 80 ? -2.109 -16.716 39.356 1.00 75.88 80 ALA A O 1
ATOM 645 N N . LEU A 1 81 ? -1.130 -17.717 37.602 1.00 69.69 81 LEU A N 1
ATOM 646 C CA . LEU A 1 81 ? -0.985 -19.052 38.202 1.00 69.69 81 LEU A CA 1
ATOM 647 C C . LEU A 1 81 ? 0.319 -19.190 39.010 1.00 69.69 81 LEU A C 1
ATOM 649 O O . LEU A 1 81 ? 0.325 -19.881 40.025 1.00 69.69 81 LEU A O 1
ATOM 653 N N . ASP A 1 82 ? 1.390 -18.518 38.579 1.00 77.75 82 ASP A N 1
ATOM 654 C CA . ASP A 1 82 ? 2.751 -18.637 39.122 1.00 77.75 82 ASP A CA 1
ATOM 655 C C . ASP A 1 82 ? 3.068 -17.598 40.225 1.00 77.75 82 ASP A C 1
ATOM 657 O O . ASP A 1 82 ? 4.104 -17.685 40.881 1.00 77.75 82 ASP A O 1
ATOM 661 N N . GLY A 1 83 ? 2.168 -16.645 40.500 1.00 61.97 83 GLY A N 1
ATOM 662 C CA . GLY A 1 83 ? 2.093 -15.964 41.801 1.00 61.97 83 GLY A CA 1
ATOM 663 C C . GLY A 1 83 ? 3.247 -15.022 42.179 1.00 61.97 83 GLY A C 1
ATOM 664 O O . GLY A 1 83 ? 3.642 -14.993 43.343 1.00 61.97 83 GLY A O 1
ATOM 665 N N . ALA A 1 84 ? 3.760 -14.206 41.253 1.00 53.22 84 ALA A N 1
ATOM 666 C CA . ALA A 1 84 ? 4.678 -13.111 41.587 1.00 53.22 84 ALA A CA 1
ATOM 667 C C . ALA A 1 84 ? 3.970 -11.744 41.465 1.00 53.22 84 ALA A C 1
ATOM 669 O O . ALA A 1 84 ? 3.693 -11.300 40.349 1.00 53.22 84 ALA A O 1
ATOM 670 N N . PRO A 1 85 ? 3.678 -11.034 42.574 1.00 53.78 85 PRO A N 1
ATOM 671 C CA . PRO A 1 85 ? 3.113 -9.694 42.510 1.00 53.78 85 PRO A CA 1
ATOM 672 C C . PRO A 1 85 ? 4.225 -8.692 42.185 1.00 53.78 85 PRO A C 1
ATOM 674 O O . PRO A 1 85 ? 4.780 -8.057 43.078 1.00 53.78 85 PRO A O 1
ATOM 677 N N . THR A 1 86 ? 4.558 -8.534 40.903 1.00 52.66 86 THR A N 1
ATOM 678 C CA . THR A 1 86 ? 5.322 -7.368 40.446 1.00 52.66 86 THR A CA 1
ATOM 679 C C . THR A 1 86 ? 4.406 -6.455 39.633 1.00 52.66 86 THR A C 1
ATOM 681 O O . THR A 1 86 ? 3.984 -6.764 38.525 1.00 52.66 86 THR A O 1
ATOM 684 N N . SER A 1 87 ? 4.060 -5.346 40.287 1.00 53.06 87 SER A N 1
ATOM 685 C CA . SER A 1 87 ? 3.576 -4.058 39.784 1.00 53.06 87 SER A CA 1
ATOM 686 C C . SER A 1 87 ? 2.708 -4.058 38.520 1.00 53.06 87 SER A C 1
ATOM 688 O O . SER A 1 87 ? 3.192 -3.857 37.410 1.00 53.06 87 SER A O 1
ATOM 690 N N . ALA A 1 88 ? 1.393 -4.120 38.721 1.00 45.91 88 ALA A N 1
ATOM 691 C CA . ALA A 1 88 ? 0.434 -3.529 37.794 1.00 45.91 88 ALA A CA 1
ATOM 692 C C . ALA A 1 88 ? 0.333 -2.011 38.050 1.00 45.91 88 ALA A C 1
ATOM 694 O O . ALA A 1 88 ? 0.170 -1.616 39.208 1.00 45.91 88 ALA A O 1
ATOM 695 N N . PRO A 1 89 ? 0.307 -1.139 37.026 1.00 46.56 89 PRO A N 1
ATOM 696 C CA . PRO A 1 89 ? -0.565 0.016 37.086 1.00 46.56 89 PRO A CA 1
ATOM 697 C C . PRO A 1 89 ? -1.997 -0.487 36.858 1.00 46.56 89 PRO A C 1
ATOM 699 O O . PRO A 1 89 ? -2.347 -0.999 35.797 1.00 46.56 89 PRO A O 1
ATOM 702 N N . THR A 1 90 ? -2.803 -0.397 37.914 1.00 50.59 90 THR A N 1
ATOM 703 C CA . THR A 1 90 ? -4.264 -0.514 37.936 1.00 50.59 90 THR A CA 1
ATOM 704 C C . THR A 1 90 ? -4.918 -0.108 36.617 1.00 50.59 90 THR A C 1
ATOM 706 O O . THR A 1 90 ? -4.829 1.060 36.248 1.00 50.59 90 THR A O 1
ATOM 709 N N . SER A 1 91 ? -5.620 -1.042 35.959 1.00 50.34 91 SER A N 1
ATOM 710 C CA . SER A 1 91 ? -6.805 -0.798 35.109 1.00 50.34 91 SER A CA 1
ATOM 711 C C . SER A 1 91 ? -7.402 -2.113 34.581 1.00 50.34 91 SER A C 1
ATOM 713 O O . SER A 1 91 ? -7.245 -2.452 33.415 1.00 50.34 91 SER A O 1
ATOM 715 N N . ALA A 1 92 ? -8.113 -2.863 35.426 1.00 39.41 92 ALA A N 1
ATOM 716 C CA . ALA A 1 92 ? -9.203 -3.747 34.992 1.00 39.41 92 ALA A CA 1
ATOM 717 C C . ALA A 1 92 ? -10.010 -4.178 36.224 1.00 39.41 92 ALA A C 1
ATOM 719 O O . ALA A 1 92 ? -9.457 -4.819 37.120 1.00 39.41 92 ALA A O 1
ATOM 720 N N . PRO A 1 93 ? -11.302 -3.833 36.318 1.00 43.78 93 PRO A N 1
ATOM 721 C CA . PRO A 1 93 ? -12.034 -4.077 37.535 1.00 43.78 93 PRO A CA 1
ATOM 722 C C . PRO A 1 93 ? -12.820 -5.388 37.424 1.00 43.78 93 PRO A C 1
ATOM 724 O O . PRO A 1 93 ? -13.979 -5.411 37.007 1.00 43.78 93 PRO A O 1
ATOM 727 N N . THR A 1 94 ? -12.185 -6.486 37.829 1.00 39.50 94 THR A N 1
ATOM 728 C CA . THR A 1 94 ? -12.874 -7.756 38.083 1.00 39.50 94 THR A CA 1
ATOM 729 C C . THR A 1 94 ? -13.784 -7.584 39.294 1.00 39.50 94 THR A C 1
ATOM 731 O O . THR A 1 94 ? -13.351 -7.201 40.379 1.00 39.50 94 THR A O 1
ATOM 734 N N . GLY A 1 95 ? -15.078 -7.805 39.070 1.00 51.72 95 GLY A N 1
ATOM 735 C CA . GLY A 1 95 ? -16.115 -7.722 40.085 1.00 51.72 95 GLY A CA 1
ATOM 736 C C . GLY A 1 95 ? -15.955 -8.804 41.146 1.00 51.72 95 GLY A C 1
ATOM 737 O O . GLY A 1 95 ? -16.259 -9.966 40.905 1.00 51.72 95 GLY A O 1
ATOM 738 N N . ALA A 1 96 ? -15.550 -8.375 42.333 1.00 43.53 96 ALA A N 1
ATOM 739 C CA . ALA A 1 96 ? -16.084 -8.879 43.586 1.00 43.53 96 ALA A CA 1
ATOM 740 C C . ALA A 1 96 ? -16.939 -7.750 44.181 1.00 43.53 96 ALA A C 1
ATOM 742 O O . ALA A 1 96 ? -16.583 -6.578 44.051 1.00 43.53 96 ALA A O 1
ATOM 743 N N . GLY A 1 97 ? -18.108 -8.106 44.715 1.00 47.19 97 GLY A N 1
ATOM 744 C CA . GLY A 1 97 ? -19.159 -7.184 45.145 1.00 47.19 97 GLY A CA 1
ATOM 745 C C . GLY A 1 97 ? -18.666 -6.011 45.993 1.00 47.19 97 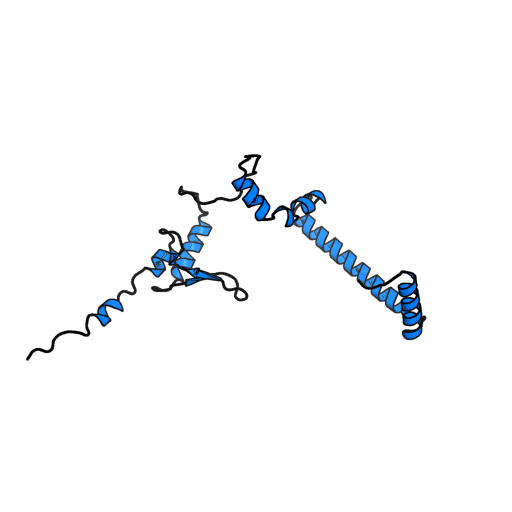GLY A C 1
ATOM 746 O O . GLY A 1 97 ? -17.838 -6.168 46.885 1.00 47.19 97 GLY A O 1
ATOM 747 N N . GLY A 1 98 ? -19.206 -4.833 45.696 1.00 38.75 98 GLY A N 1
ATOM 748 C CA . GLY A 1 98 ? -18.901 -3.592 46.394 1.00 38.75 98 GLY A CA 1
ATOM 749 C C . GLY A 1 98 ? -19.118 -2.409 45.463 1.00 38.75 98 GLY A C 1
ATOM 750 O O . GLY A 1 98 ? -18.442 -2.302 44.443 1.00 38.75 98 GLY A O 1
ATOM 751 N N . ASP A 1 99 ? -20.104 -1.582 45.807 1.00 42.12 99 ASP A N 1
ATOM 752 C CA . ASP A 1 99 ? -20.419 -0.266 45.246 1.00 42.12 99 ASP A CA 1
ATOM 753 C C . ASP A 1 99 ? -19.222 0.403 44.546 1.00 42.12 99 ASP A C 1
ATOM 755 O O . ASP A 1 99 ? -18.355 1.011 45.174 1.00 42.12 99 ASP A O 1
ATOM 759 N N . ARG A 1 100 ? -19.171 0.307 43.214 1.00 50.03 100 ARG A N 1
ATOM 760 C CA . ARG A 1 100 ? -18.385 1.238 42.403 1.00 50.03 100 ARG A CA 1
ATOM 761 C C . ARG A 1 100 ? -19.337 2.296 41.864 1.00 50.03 100 ARG A C 1
ATOM 763 O O . ARG A 1 100 ? -20.407 1.919 41.373 1.00 50.03 100 ARG A O 1
ATOM 770 N N . PRO A 1 101 ? -18.972 3.590 41.911 1.00 47.97 101 PRO A N 1
ATOM 771 C CA . PRO A 1 101 ? -19.745 4.626 41.252 1.00 47.97 101 PRO A CA 1
ATOM 772 C C . PRO A 1 101 ? -19.675 4.357 39.750 1.00 47.97 101 PRO A C 1
ATOM 774 O O . PRO A 1 101 ? -18.699 4.664 39.078 1.00 47.97 101 PRO A O 1
ATOM 777 N N . VAL A 1 102 ? -20.690 3.676 39.236 1.00 58.00 102 VAL A N 1
ATOM 778 C CA . VAL A 1 102 ? -20.961 3.630 37.806 1.00 58.00 102 VAL A CA 1
ATOM 779 C C . VAL A 1 102 ? -21.377 5.036 37.395 1.00 58.00 102 VAL A C 1
ATOM 781 O O . VAL A 1 102 ? -22.225 5.648 38.052 1.00 58.00 102 VAL A O 1
ATOM 784 N N . ASP A 1 103 ? -20.763 5.552 36.333 1.00 72.56 103 ASP A N 1
ATOM 785 C CA . ASP A 1 103 ? -21.076 6.879 35.817 1.00 72.56 103 ASP A CA 1
ATOM 786 C C . ASP A 1 103 ? -22.587 7.014 35.604 1.00 72.56 103 ASP A C 1
ATOM 788 O O . ASP A 1 103 ? -23.249 6.112 35.078 1.00 72.56 103 ASP A O 1
ATOM 792 N N . ALA A 1 104 ? -23.157 8.145 36.026 1.00 67.75 104 ALA A N 1
ATOM 793 C CA . ALA A 1 104 ? -24.600 8.376 35.956 1.00 67.75 104 ALA A CA 1
ATOM 794 C C . ALA A 1 104 ? -25.139 8.234 34.518 1.00 67.75 104 ALA A C 1
ATOM 796 O O . ALA A 1 104 ? -26.251 7.746 34.319 1.00 67.75 104 ALA A O 1
ATOM 797 N N . ALA A 1 105 ? -24.315 8.573 33.521 1.00 66.62 105 ALA A N 1
ATOM 798 C CA . ALA A 1 105 ? -24.604 8.370 32.105 1.00 66.62 105 ALA A CA 1
ATOM 799 C C . ALA A 1 105 ? -24.733 6.880 31.735 1.00 66.62 105 ALA A C 1
ATOM 801 O O . ALA A 1 105 ? -25.681 6.497 31.054 1.00 66.62 105 ALA A O 1
ATOM 802 N N . ALA A 1 106 ? -23.845 6.023 32.248 1.00 70.12 106 ALA A N 1
ATOM 803 C CA . ALA A 1 106 ? -23.907 4.582 32.013 1.00 70.12 106 ALA A CA 1
ATOM 804 C C . ALA A 1 106 ? -25.143 3.955 32.680 1.00 70.12 106 ALA A C 1
ATOM 806 O O . ALA A 1 106 ? -25.801 3.096 32.091 1.00 70.12 106 ALA A O 1
ATOM 807 N N . ARG A 1 107 ? -25.513 4.417 33.886 1.00 73.31 107 ARG A N 1
ATOM 808 C CA . ARG A 1 107 ? -26.777 4.025 34.539 1.00 73.31 107 ARG A CA 1
ATOM 809 C C . ARG A 1 107 ? -28.004 4.456 33.729 1.00 73.31 107 ARG A C 1
ATOM 811 O O . ARG A 1 107 ? -28.933 3.663 33.601 1.00 73.31 107 ARG A O 1
ATOM 818 N N . ALA A 1 108 ? -28.011 5.667 33.170 1.00 74.31 108 ALA A N 1
ATOM 819 C CA . ALA A 1 108 ? -29.115 6.156 32.342 1.00 74.31 108 ALA A CA 1
ATOM 820 C C . ALA A 1 108 ? -29.280 5.329 31.055 1.00 74.31 108 ALA A C 1
ATOM 822 O O . ALA A 1 108 ? -30.393 4.917 30.730 1.00 74.31 108 ALA A O 1
ATOM 823 N N . GLU A 1 109 ? -28.176 4.999 30.381 1.00 77.94 109 GLU A N 1
ATOM 824 C CA . GLU A 1 109 ? -28.197 4.146 29.189 1.00 77.94 109 GLU A CA 1
ATOM 825 C C . GLU A 1 109 ? -28.704 2.729 29.509 1.00 77.94 109 GLU A C 1
ATOM 827 O O . GLU A 1 109 ? -29.508 2.169 28.765 1.00 77.94 109 GLU A O 1
ATOM 832 N N . LEU A 1 110 ? -28.304 2.152 30.648 1.00 77.94 110 LEU A N 1
ATOM 833 C CA . LEU A 1 110 ? -28.797 0.850 31.120 1.00 77.94 110 LEU A CA 1
ATOM 834 C C . LEU A 1 110 ? -30.319 0.843 31.339 1.00 77.94 110 LEU A C 1
ATOM 836 O O . LEU A 1 110 ? -30.988 -0.128 30.978 1.00 77.94 110 LEU A O 1
ATOM 840 N N . VAL A 1 111 ? -30.870 1.924 31.897 1.00 78.44 111 VAL A N 1
ATOM 841 C CA . VAL A 1 111 ? -32.318 2.093 32.102 1.00 78.44 111 VAL A CA 1
ATOM 842 C C . VAL A 1 111 ? -33.049 2.260 30.766 1.00 78.44 111 VAL A C 1
ATOM 844 O O . VAL A 1 111 ? -34.095 1.648 30.551 1.00 78.44 111 VAL A O 1
ATOM 847 N N . GLU A 1 112 ? -32.482 3.014 29.825 1.00 78.06 112 GLU A N 1
ATOM 848 C CA . GLU A 1 112 ? -33.034 3.171 28.475 1.00 78.06 112 GLU A CA 1
ATOM 849 C C . GLU A 1 112 ? -32.951 1.875 27.649 1.00 78.06 112 GLU A C 1
ATOM 851 O O . GLU A 1 112 ? -33.802 1.583 26.812 1.00 78.06 112 GLU A O 1
ATOM 856 N N . GLN A 1 113 ? -31.932 1.048 27.868 1.00 78.06 113 GLN A N 1
ATOM 857 C CA . GLN A 1 113 ? -31.875 -0.287 27.280 1.00 78.06 113 GLN A CA 1
ATOM 858 C C . GLN A 1 113 ? -32.936 -1.204 27.890 1.00 78.06 113 GLN A C 1
ATOM 860 O O . GLN A 1 113 ? -33.558 -1.971 27.157 1.00 78.06 113 GLN A O 1
ATOM 865 N N . ALA A 1 114 ? -33.178 -1.111 29.200 1.00 75.81 114 ALA A N 1
ATOM 866 C CA . ALA A 1 114 ? -34.203 -1.897 29.878 1.00 75.81 114 ALA A CA 1
ATOM 867 C C . ALA A 1 114 ? -35.620 -1.587 29.364 1.00 75.81 114 ALA A C 1
ATOM 869 O O . ALA A 1 114 ? -36.408 -2.515 29.204 1.00 75.81 114 ALA A O 1
ATOM 870 N N . SER A 1 115 ? -35.928 -0.333 29.010 1.00 74.75 115 SER A N 1
ATOM 871 C CA . SER A 1 115 ? -37.238 0.030 28.438 1.00 74.75 115 SER A CA 1
ATOM 872 C C . SER A 1 115 ? -37.480 -0.531 27.029 1.00 74.75 115 SER A C 1
ATOM 874 O O . SER A 1 115 ? -38.628 -0.664 26.604 1.00 74.75 115 SER A O 1
ATOM 876 N N . ARG A 1 116 ? -36.417 -0.906 26.303 1.00 77.88 116 ARG A N 1
ATOM 877 C CA . ARG A 1 116 ? -36.504 -1.548 24.978 1.00 77.88 116 ARG A CA 1
ATOM 878 C C . ARG A 1 116 ? -36.700 -3.066 25.050 1.00 77.88 116 ARG A C 1
ATOM 880 O O . ARG A 1 116 ? -37.034 -3.678 24.033 1.00 77.88 116 ARG A O 1
ATOM 887 N N . VAL A 1 117 ? -36.472 -3.683 26.212 1.00 76.31 117 VAL A N 1
ATOM 888 C CA . VAL A 1 117 ? -36.627 -5.131 26.412 1.00 76.31 117 VAL A CA 1
ATOM 889 C C . VAL A 1 117 ? -38.109 -5.473 26.510 1.00 76.31 117 VAL A C 1
ATOM 891 O O . VAL A 1 117 ? -38.837 -4.903 27.318 1.00 76.31 117 VAL A O 1
ATOM 894 N N . ARG A 1 118 ? -38.572 -6.421 25.688 1.00 73.06 118 ARG A N 1
ATOM 895 C CA . ARG A 1 118 ? -39.962 -6.898 25.764 1.00 73.06 118 ARG A CA 1
ATOM 896 C C . ARG A 1 118 ? -40.125 -7.887 26.928 1.00 73.06 118 ARG A C 1
ATOM 898 O O . ARG A 1 118 ? -39.223 -8.702 27.148 1.00 73.06 118 ARG A O 1
ATOM 905 N N . PRO A 1 119 ? -41.272 -7.891 27.631 1.00 67.69 119 PRO A N 1
ATOM 906 C CA . PRO A 1 119 ? -41.544 -8.891 28.661 1.00 67.69 119 PRO A CA 1
ATOM 907 C C . PRO A 1 119 ? -41.507 -10.301 28.046 1.00 67.69 119 PRO A C 1
ATOM 909 O O . PRO A 1 119 ? -42.089 -10.539 26.986 1.00 67.69 119 PRO A O 1
ATOM 912 N N . GLY A 1 120 ? -40.767 -11.222 28.673 1.00 69.44 120 GLY A N 1
ATOM 913 C CA . GLY A 1 120 ? -40.539 -12.584 28.167 1.00 69.44 120 GLY A CA 1
ATOM 914 C C . GLY A 1 120 ? -39.372 -12.747 27.178 1.00 69.44 120 GLY A C 1
ATOM 915 O O . GLY A 1 120 ? -39.145 -13.845 26.661 1.00 69.44 120 GLY A O 1
ATOM 916 N N . GLN A 1 121 ? -38.595 -11.694 26.903 1.00 74.06 121 GLN A N 1
ATOM 917 C CA . GLN A 1 121 ? -37.407 -11.791 26.054 1.00 74.06 121 GLN A CA 1
ATOM 918 C C . GLN A 1 121 ? -36.317 -12.648 26.726 1.00 74.06 121 GLN A C 1
ATOM 920 O O . GLN A 1 121 ? -35.963 -12.440 27.879 1.00 74.06 121 GLN A O 1
ATOM 925 N N . ARG A 1 122 ? -35.764 -13.637 26.007 1.00 76.81 122 ARG A N 1
ATOM 926 C CA . ARG A 1 122 ? -34.754 -14.574 26.556 1.00 76.81 122 ARG A CA 1
ATOM 927 C C . ARG A 1 122 ? -33.309 -14.157 26.272 1.00 76.81 122 ARG A C 1
ATOM 929 O O . ARG A 1 122 ? -32.395 -14.536 27.005 1.00 76.81 122 ARG A O 1
ATOM 936 N N . PHE A 1 123 ? -33.109 -13.372 25.215 1.00 80.44 123 PHE A N 1
ATOM 937 C CA . PHE A 1 123 ? -31.794 -12.961 24.731 1.00 80.44 123 PHE A CA 1
ATOM 938 C C . PHE A 1 123 ? -31.775 -11.474 24.389 1.00 80.44 123 PHE A C 1
ATOM 940 O O . PHE A 1 123 ? -32.676 -10.970 23.713 1.00 80.44 123 PHE A O 1
ATOM 947 N N . LEU A 1 124 ? -30.707 -10.802 24.805 1.00 80.69 124 LEU A N 1
ATOM 948 C CA . LEU A 1 124 ? -30.323 -9.484 24.320 1.00 80.69 124 LEU A CA 1
ATOM 949 C C . LEU A 1 124 ? -29.392 -9.668 23.123 1.00 80.69 124 LEU A C 1
ATOM 951 O O . LEU 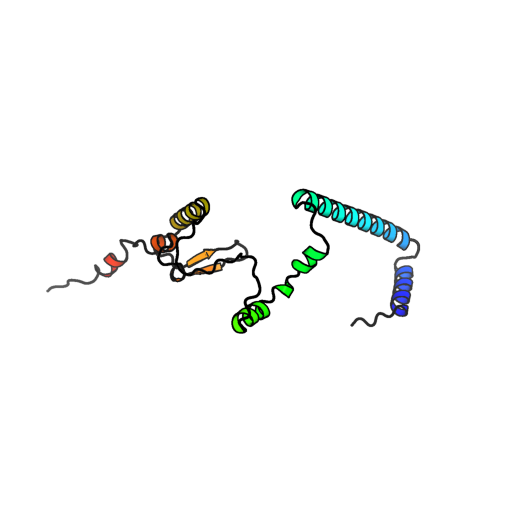A 1 124 ? -28.427 -10.433 23.193 1.00 80.69 124 LEU A O 1
ATOM 955 N N . VAL A 1 125 ? -29.692 -8.982 22.023 1.00 80.31 125 VAL A N 1
ATOM 956 C CA . VAL A 1 125 ? -28.791 -8.913 20.872 1.00 80.31 125 VAL A CA 1
ATOM 957 C C . VAL A 1 125 ? -27.929 -7.673 21.050 1.00 80.31 125 VAL A C 1
ATOM 959 O O . VAL A 1 125 ? -28.439 -6.558 21.067 1.00 80.31 125 VAL A O 1
ATOM 962 N N . THR A 1 126 ? -26.633 -7.882 21.234 1.00 76.88 126 THR A N 1
ATOM 963 C CA . THR A 1 126 ? -25.623 -6.833 21.370 1.00 76.88 126 THR A CA 1
ATOM 964 C C . THR A 1 126 ? -24.694 -6.863 20.156 1.00 76.88 126 THR A C 1
ATOM 966 O O . THR A 1 126 ? -24.650 -7.852 19.426 1.00 76.88 126 THR A O 1
ATOM 969 N N . GLY A 1 127 ? -23.938 -5.794 19.920 1.00 77.81 127 GLY A N 1
ATOM 970 C CA . GLY A 1 127 ? -23.017 -5.704 18.783 1.00 77.81 127 GLY A CA 1
ATOM 971 C C . GLY A 1 127 ? -23.620 -5.030 17.549 1.00 77.81 127 GLY A C 1
ATOM 972 O O . GLY A 1 127 ? -24.776 -4.614 17.539 1.00 77.81 127 GLY A O 1
ATOM 973 N N . SER A 1 128 ? -22.793 -4.867 16.516 1.00 73.00 128 SER A N 1
ATOM 974 C CA . SER A 1 128 ? -23.189 -4.203 15.273 1.00 73.00 128 SER A CA 1
ATOM 975 C C . SER A 1 128 ? -24.000 -5.139 14.376 1.00 73.00 128 SER A C 1
ATOM 977 O O . SER A 1 128 ? -23.924 -6.361 14.506 1.00 73.00 128 SER A O 1
ATOM 979 N N . ALA A 1 129 ? -2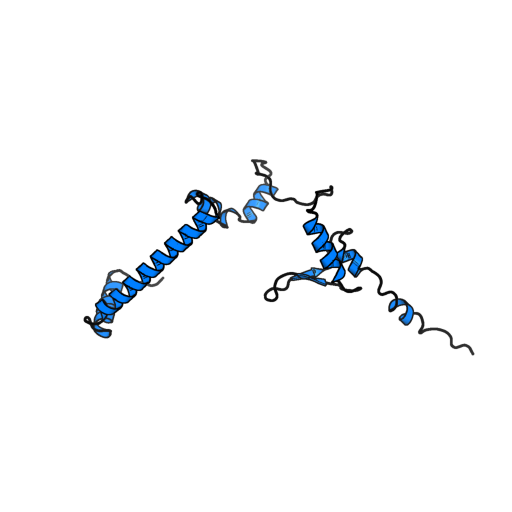4.742 -4.577 13.417 1.00 71.00 129 ALA A N 1
ATOM 980 C CA . ALA A 1 129 ? -25.542 -5.353 12.463 1.00 71.00 129 ALA A CA 1
ATOM 981 C C . ALA A 1 129 ? -24.726 -6.419 11.699 1.00 71.00 129 ALA A C 1
ATOM 983 O O . ALA A 1 129 ? -25.270 -7.449 11.316 1.00 71.00 129 ALA A O 1
ATOM 984 N N . ALA A 1 130 ? -23.418 -6.195 11.522 1.00 67.00 130 ALA A N 1
ATOM 985 C CA . ALA A 1 130 ? -22.507 -7.144 10.886 1.00 67.00 130 ALA A CA 1
ATOM 986 C C . ALA A 1 130 ? -22.084 -8.309 11.807 1.00 67.00 130 ALA A C 1
ATOM 98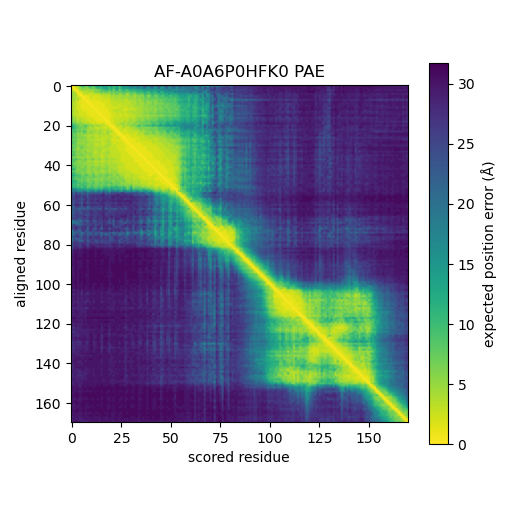8 O O . ALA A 1 130 ? -21.737 -9.374 11.310 1.00 67.00 130 ALA A O 1
ATOM 989 N N . HIS A 1 131 ? -22.110 -8.125 13.134 1.00 63.78 131 HIS A N 1
ATOM 990 C CA . HIS A 1 131 ? -21.671 -9.127 14.114 1.00 63.78 131 HIS A CA 1
ATOM 991 C C . HIS A 1 131 ? -22.570 -9.128 15.362 1.00 63.78 131 HIS A C 1
ATOM 993 O O . HIS A 1 131 ? -22.149 -8.676 16.435 1.00 63.78 131 HIS A O 1
ATOM 999 N N . PRO A 1 132 ? -23.806 -9.646 15.257 1.00 82.00 132 PRO A N 1
ATOM 1000 C CA . PRO A 1 132 ? -24.699 -9.729 16.401 1.00 82.00 132 PRO A CA 1
ATOM 1001 C C . PRO A 1 132 ? -24.215 -10.803 17.384 1.00 82.00 132 PRO A C 1
ATOM 1003 O O . PRO A 1 132 ? -24.035 -11.969 17.032 1.00 82.00 132 PRO A O 1
ATOM 1006 N N . ARG A 1 133 ? -24.058 -10.430 18.653 1.00 80.31 133 ARG A N 1
ATOM 1007 C CA . ARG A 1 133 ? -23.853 -11.348 19.776 1.00 80.31 133 ARG A CA 1
ATOM 1008 C C . ARG A 1 133 ? -25.142 -11.510 20.563 1.00 80.31 133 ARG A C 1
ATOM 1010 O O . ARG A 1 133 ? -25.843 -10.546 20.842 1.00 80.31 133 ARG A O 1
ATOM 1017 N N . ARG A 1 134 ? -25.455 -12.750 20.935 1.00 80.50 134 ARG A N 1
ATOM 1018 C CA . ARG A 1 134 ? -26.626 -13.080 21.754 1.00 80.50 134 ARG A CA 1
ATOM 1019 C C . ARG A 1 134 ? -26.174 -13.338 23.182 1.00 80.50 134 ARG A C 1
ATOM 1021 O O . ARG A 1 134 ? -25.451 -14.297 23.429 1.00 80.50 134 ARG A O 1
ATOM 1028 N N . VAL A 1 135 ? -26.607 -12.489 24.106 1.00 83.38 135 VAL A N 1
ATOM 1029 C CA . VAL A 1 135 ? -26.362 -12.646 25.543 1.00 83.38 135 VAL A CA 1
ATOM 1030 C C . VAL A 1 135 ? -27.660 -13.105 26.195 1.00 83.38 135 VAL A C 1
ATOM 1032 O O . VAL A 1 135 ? -28.709 -12.490 26.001 1.00 83.38 135 VAL A O 1
ATOM 1035 N N . ALA A 1 136 ? -27.616 -14.210 26.939 1.00 80.56 136 ALA A N 1
ATOM 1036 C CA . ALA A 1 136 ? -28.776 -14.689 27.681 1.00 80.56 136 ALA A CA 1
ATOM 1037 C C . ALA A 1 136 ? -29.110 -13.705 28.810 1.00 80.56 136 ALA A C 1
ATOM 1039 O O . ALA A 1 136 ? -28.244 -13.333 29.594 1.00 80.56 136 ALA A O 1
ATOM 1040 N N . ILE A 1 137 ? -30.377 -13.318 28.959 1.00 75.88 137 ILE A N 1
ATOM 1041 C CA . ILE A 1 137 ? -30.779 -12.429 30.067 1.00 75.88 137 ILE A CA 1
ATOM 1042 C C . ILE A 1 137 ? -30.574 -13.123 31.429 1.00 75.88 137 ILE A C 1
ATOM 1044 O O . ILE A 1 137 ? -30.295 -12.495 32.451 1.00 75.88 137 ILE A O 1
ATOM 1048 N N . ALA A 1 138 ? -30.602 -14.457 31.432 1.00 74.06 138 ALA A N 1
ATOM 1049 C CA . ALA A 1 138 ? -30.255 -15.282 32.579 1.00 74.06 138 ALA A CA 1
ATOM 1050 C C . ALA A 1 138 ? -28.756 -15.271 32.946 1.00 74.06 138 ALA A C 1
ATOM 1052 O O . ALA A 1 138 ? -28.433 -15.774 34.012 1.00 74.06 138 ALA A O 1
ATOM 1053 N N . SER A 1 139 ? -27.850 -14.702 32.145 1.00 78.88 139 SER A N 1
ATOM 1054 C CA . SER A 1 139 ? -26.432 -14.559 32.524 1.00 78.88 139 SER A CA 1
ATOM 1055 C C . SER A 1 139 ? -26.076 -13.174 33.075 1.00 78.88 139 SER A C 1
ATOM 1057 O O . SER A 1 139 ? -24.934 -12.963 33.471 1.00 78.88 139 SER A O 1
ATOM 1059 N N . LEU A 1 140 ? -27.015 -12.219 33.077 1.00 77.94 140 LEU A N 1
ATOM 1060 C CA . LEU A 1 140 ? -26.805 -10.889 33.661 1.00 77.94 140 LEU A CA 1
ATOM 1061 C C . LEU A 1 140 ? -26.815 -10.938 35.204 1.00 77.94 140 LEU A C 1
ATOM 1063 O O . LEU A 1 140 ? -27.381 -11.877 35.766 1.00 77.94 140 LEU A O 1
ATOM 1067 N N . PRO A 1 141 ? -26.221 -9.952 35.906 1.00 78.06 141 PRO A N 1
ATOM 1068 C CA . PRO A 1 141 ? -26.329 -9.815 37.363 1.00 78.06 141 PRO A CA 1
ATOM 1069 C C . PRO A 1 141 ? -27.786 -9.781 37.853 1.00 78.06 141 PRO A C 1
ATOM 1071 O O . PRO A 1 141 ? -28.688 -9.399 37.109 1.00 78.06 141 PRO A O 1
ATOM 1074 N N . ALA A 1 142 ? -28.034 -10.209 39.097 1.00 73.00 142 ALA A N 1
ATOM 1075 C CA . ALA A 1 142 ? -29.381 -10.245 39.690 1.00 73.00 142 ALA A CA 1
ATOM 1076 C C . ALA A 1 142 ? -30.069 -8.871 39.681 1.00 73.00 142 ALA A C 1
ATOM 1078 O O . ALA A 1 142 ? -31.234 -8.792 39.303 1.00 73.00 142 ALA A O 1
ATOM 1079 N N . ASP A 1 143 ? -29.312 -7.813 39.967 1.00 75.69 143 ASP A N 1
ATOM 1080 C CA . ASP A 1 143 ? -29.812 -6.439 40.072 1.00 75.69 143 ASP A CA 1
ATOM 1081 C C . ASP A 1 143 ? -29.775 -5.652 38.743 1.00 75.69 143 ASP A C 1
ATOM 1083 O O . ASP A 1 143 ? -29.946 -4.433 38.737 1.00 75.69 143 ASP A O 1
ATOM 1087 N N . ASP A 1 144 ? -29.528 -6.303 37.594 1.00 79.38 144 ASP A N 1
ATOM 1088 C CA . ASP A 1 144 ? -29.500 -5.609 36.295 1.00 79.38 144 ASP A CA 1
ATOM 1089 C C . ASP A 1 144 ? -30.933 -5.218 35.856 1.00 79.38 144 ASP A C 1
ATOM 1091 O O . ASP A 1 144 ? -31.799 -6.097 35.723 1.00 79.38 144 ASP A O 1
ATOM 1095 N N . PRO A 1 145 ? -31.209 -3.930 35.558 1.00 75.06 145 PRO A N 1
ATOM 1096 C CA . PRO A 1 145 ? -32.544 -3.462 35.178 1.00 75.06 145 PRO A CA 1
ATOM 1097 C C . PRO A 1 145 ? -33.099 -4.161 33.928 1.00 75.06 145 PRO A C 1
ATOM 1099 O O . PRO A 1 145 ? -34.311 -4.332 33.804 1.00 75.06 145 PRO A O 1
ATOM 1102 N N . ARG A 1 146 ? -32.240 -4.642 33.017 1.00 73.62 146 ARG A N 1
ATOM 1103 C CA . ARG A 1 146 ? -32.661 -5.370 31.804 1.00 73.62 146 ARG A CA 1
ATOM 1104 C C . ARG A 1 146 ? -33.190 -6.766 32.117 1.00 73.62 146 ARG A C 1
ATOM 1106 O O . ARG A 1 146 ? -34.046 -7.283 31.399 1.00 73.62 146 ARG A O 1
ATOM 1113 N N . ARG A 1 147 ? -32.694 -7.379 33.193 1.00 74.00 147 ARG A N 1
ATOM 1114 C CA . ARG A 1 147 ? -33.176 -8.672 33.680 1.00 74.00 147 ARG A CA 1
ATOM 1115 C C . ARG A 1 147 ? -34.516 -8.518 34.392 1.00 74.00 147 ARG A C 1
ATOM 1117 O O . ARG A 1 147 ? -35.415 -9.311 34.129 1.00 74.00 147 ARG A O 1
ATOM 1124 N N . LEU A 1 148 ? -34.670 -7.475 35.207 1.00 74.12 148 LEU A N 1
ATOM 1125 C CA . LEU A 1 148 ? -35.941 -7.143 35.859 1.00 74.12 148 LEU A CA 1
ATOM 1126 C C . LEU A 1 148 ? -37.036 -6.823 34.830 1.00 74.12 148 LEU A C 1
ATOM 1128 O O . LEU A 1 148 ? -38.141 -7.347 34.931 1.00 74.12 148 LEU A O 1
ATOM 1132 N N . ALA A 1 149 ? -36.712 -6.054 33.786 1.00 71.88 149 ALA A N 1
ATOM 1133 C CA . ALA A 1 149 ? -37.646 -5.738 32.704 1.00 71.88 149 ALA A CA 1
ATOM 1134 C C . ALA A 1 149 ? -38.095 -6.980 31.908 1.00 71.88 149 ALA A C 1
ATOM 1136 O O . ALA A 1 149 ? -39.257 -7.084 31.523 1.00 71.88 149 ALA A O 1
ATOM 1137 N N . ALA A 1 150 ? -37.204 -7.95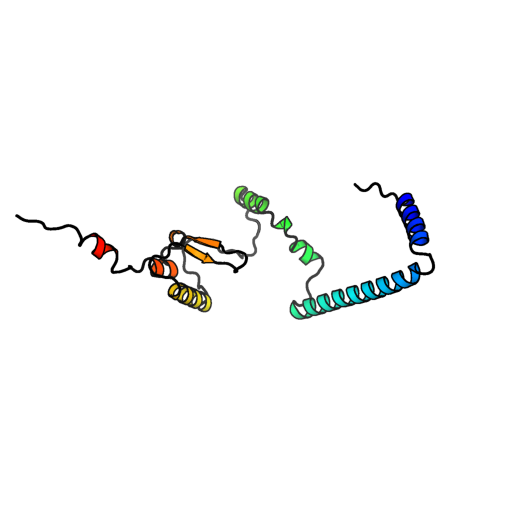4 31.692 1.00 66.69 150 ALA A N 1
ATOM 1138 C CA . ALA A 1 150 ? -37.547 -9.205 31.011 1.00 66.69 150 ALA A CA 1
ATOM 1139 C C . ALA A 1 150 ? -38.391 -10.159 31.872 1.00 66.69 150 ALA A C 1
ATOM 1141 O O . ALA A 1 150 ? -39.183 -10.932 31.327 1.00 66.69 150 ALA A O 1
ATOM 1142 N N . GLN A 1 151 ? -38.187 -10.123 33.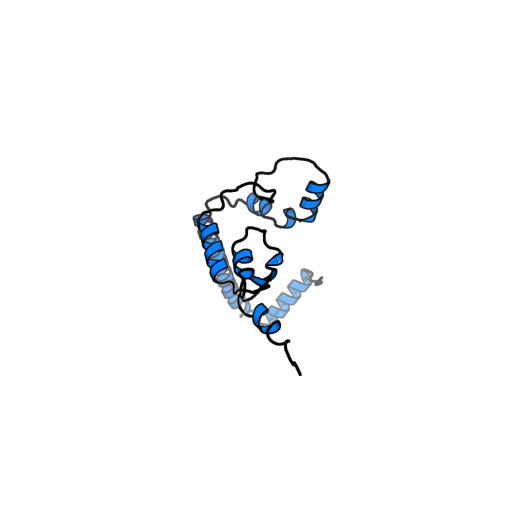195 1.00 65.50 151 GLN A N 1
ATOM 1143 C CA . GLN A 1 151 ? -38.925 -10.912 34.186 1.00 65.50 151 GLN A CA 1
ATOM 1144 C C . GLN A 1 151 ? -40.251 -10.267 34.599 1.00 65.50 151 GLN A C 1
ATOM 1146 O O . GLN A 1 151 ? -41.074 -10.948 35.211 1.00 65.50 151 GLN A O 1
ATOM 1151 N N . ALA A 1 152 ? -40.477 -8.990 34.259 1.00 58.16 152 ALA A N 1
ATOM 1152 C CA . ALA A 1 152 ? -41.755 -8.326 34.466 1.00 58.16 152 ALA A CA 1
ATOM 1153 C C . ALA A 1 152 ? -42.853 -9.190 33.827 1.00 58.16 152 ALA A C 1
ATOM 1155 O O . ALA A 1 152 ? -42.772 -9.503 32.632 1.00 58.16 152 ALA A O 1
ATOM 1156 N N . PRO A 1 153 ? -43.827 -9.658 34.623 1.00 49.16 153 PRO A N 1
ATOM 1157 C CA . PRO A 1 153 ? -44.715 -10.712 34.191 1.00 49.16 153 PRO A CA 1
ATOM 1158 C C . PRO A 1 153 ? -45.470 -10.247 32.952 1.00 49.16 153 PRO A C 1
ATOM 1160 O O . PRO A 1 153 ? -46.114 -9.196 32.950 1.00 49.16 153 PRO A O 1
ATOM 1163 N N . ALA A 1 154 ? -45.451 -11.085 31.915 1.00 47.69 154 ALA A N 1
ATOM 1164 C CA . ALA A 1 154 ? -46.573 -11.197 31.002 1.00 47.69 154 ALA A CA 1
ATOM 1165 C C . ALA A 1 154 ? -47.784 -11.641 31.840 1.00 47.69 154 ALA A C 1
ATOM 1167 O O . ALA A 1 154 ? -48.154 -12.813 31.875 1.00 47.69 154 ALA A O 1
ATOM 1168 N N . ALA A 1 155 ? -48.357 -10.704 32.596 1.00 44.16 155 ALA A N 1
ATOM 1169 C CA . ALA A 1 155 ? -49.601 -10.860 33.317 1.00 44.16 155 ALA A CA 1
ATOM 1170 C C . ALA A 1 155 ? -50.716 -10.982 32.272 1.00 44.16 155 ALA A C 1
ATOM 1172 O O . ALA A 1 155 ? -51.375 -9.993 31.947 1.00 44.16 155 ALA A O 1
ATOM 1173 N N . ARG A 1 156 ? -50.827 -12.176 31.667 1.00 44.03 156 ARG A N 1
ATOM 1174 C CA . ARG A 1 156 ? -52.055 -12.740 31.086 1.00 44.03 156 ARG A CA 1
ATOM 1175 C C . ARG A 1 156 ? -51.922 -14.143 30.482 1.00 44.03 156 ARG A C 1
ATOM 1177 O O . ARG A 1 156 ? -52.924 -14.835 30.443 1.00 44.03 156 ARG A O 1
ATOM 1184 N N . SER A 1 157 ? -50.746 -14.636 30.091 1.00 44.84 157 SER A N 1
ATOM 1185 C CA . SER A 1 157 ? -50.681 -15.919 29.353 1.00 44.84 157 SER A CA 1
ATOM 1186 C C . SER A 1 157 ? -50.565 -17.188 30.212 1.00 44.84 157 SER A C 1
ATOM 1188 O O . SER A 1 157 ? -50.704 -18.282 29.678 1.00 44.84 157 SER A O 1
ATOM 1190 N N . ALA A 1 158 ? -50.358 -17.075 31.530 1.00 44.28 158 ALA A N 1
ATOM 1191 C CA . ALA A 1 158 ? -50.404 -18.226 32.445 1.00 44.28 158 ALA A CA 1
ATOM 1192 C C . ALA A 1 158 ? -51.765 -18.405 33.148 1.00 44.28 158 ALA A C 1
ATOM 1194 O O . ALA A 1 158 ? -52.017 -19.471 33.700 1.00 44.28 158 ALA A O 1
ATOM 1195 N N . ALA A 1 159 ? -52.647 -17.396 33.106 1.00 44.22 159 ALA A N 1
ATOM 1196 C CA . ALA A 1 159 ? -54.022 -17.525 33.596 1.00 44.22 159 ALA A CA 1
ATOM 1197 C C . ALA A 1 159 ? -54.939 -18.188 32.547 1.00 44.22 159 ALA A C 1
ATOM 1199 O O . ALA A 1 159 ? -55.782 -18.999 32.901 1.00 44.22 159 ALA A O 1
ATOM 1200 N N . GLU A 1 160 ? -54.701 -17.958 31.251 1.00 48.62 160 GLU A N 1
ATOM 1201 C CA . GLU A 1 160 ? -55.556 -18.484 30.170 1.00 48.62 160 GLU A CA 1
ATOM 1202 C C . GLU A 1 160 ? -55.334 -19.980 29.855 1.00 48.62 160 GLU A C 1
ATOM 1204 O O . GLU A 1 160 ? -56.189 -20.622 29.259 1.00 48.62 160 GLU A O 1
ATOM 1209 N N . VAL A 1 161 ? -54.221 -20.582 30.299 1.00 49.81 161 VAL A N 1
ATOM 1210 C CA . VAL A 1 161 ? -53.987 -22.038 30.150 1.00 49.81 161 VAL A CA 1
ATOM 1211 C C . VAL A 1 161 ? -54.539 -22.835 31.345 1.00 49.81 161 VAL A C 1
ATOM 1213 O O . VAL A 1 161 ? -54.744 -24.041 31.239 1.00 49.81 161 VAL A O 1
ATOM 1216 N N . ALA A 1 162 ? -54.835 -22.175 32.470 1.00 45.72 162 ALA A N 1
ATOM 1217 C CA . ALA A 1 162 ? -55.457 -22.806 33.638 1.00 45.72 162 ALA A CA 1
ATOM 1218 C C . ALA A 1 162 ? -56.992 -22.643 33.673 1.00 45.72 162 ALA A C 1
ATOM 1220 O O . ALA A 1 162 ? -57.655 -23.331 34.441 1.00 45.72 162 ALA A O 1
ATOM 1221 N N . GLU A 1 163 ? -57.561 -21.797 32.810 1.00 44.28 163 GLU A N 1
ATOM 1222 C CA . GLU A 1 163 ? -59.005 -21.527 32.704 1.00 44.28 163 GLU A CA 1
ATOM 1223 C C . GLU A 1 163 ? -59.669 -22.285 31.534 1.00 44.28 163 GLU A C 1
ATOM 1225 O O . GLU A 1 163 ? -60.714 -21.899 31.023 1.00 44.28 163 GLU A O 1
ATOM 1230 N N . GLY A 1 164 ? -59.045 -23.385 31.092 1.00 46.78 164 GLY A N 1
ATOM 1231 C CA . GLY A 1 164 ? -59.565 -24.285 30.056 1.00 46.78 164 GLY A CA 1
ATOM 1232 C C . GLY A 1 164 ? -59.931 -25.688 30.550 1.00 46.78 164 GLY A C 1
ATOM 1233 O O . GLY A 1 164 ? -60.228 -26.550 29.729 1.00 46.78 164 GLY A O 1
ATOM 1234 N N . SER A 1 165 ? -59.878 -25.965 31.857 1.00 51.66 165 SER A N 1
ATOM 1235 C CA . SER A 1 165 ? -60.166 -27.314 32.364 1.00 51.66 165 SER A CA 1
ATOM 1236 C C . SER A 1 165 ? -60.850 -27.306 33.732 1.00 51.66 165 SER A C 1
ATOM 1238 O O . SER A 1 165 ? -60.225 -27.579 34.753 1.00 51.66 165 SER A O 1
ATOM 1240 N N . ALA A 1 166 ? -62.135 -26.937 33.737 1.00 48.56 166 ALA A N 1
ATOM 1241 C CA . ALA A 1 166 ? -63.233 -27.484 34.559 1.00 48.56 166 ALA A CA 1
ATOM 1242 C C . ALA A 1 166 ? -64.477 -26.574 34.404 1.00 48.56 166 ALA A C 1
ATOM 1244 O O . ALA A 1 166 ? -64.271 -25.368 34.265 1.00 48.56 166 ALA A O 1
ATOM 1245 N N . PRO A 1 167 ? -65.744 -27.045 34.499 1.00 48.59 167 PRO A N 1
ATOM 1246 C CA . PRO A 1 167 ? -66.226 -28.384 34.868 1.00 48.59 167 PRO A CA 1
ATOM 1247 C C . PRO A 1 167 ? -67.269 -28.971 33.880 1.00 48.59 167 PRO A C 1
ATOM 1249 O O . PRO A 1 167 ? -68.162 -28.264 33.425 1.00 48.59 167 PRO A O 1
ATOM 1252 N N . GLU A 1 168 ? -67.256 -30.284 33.639 1.00 41.47 168 GLU A N 1
ATOM 1253 C CA . GLU A 1 168 ? -68.457 -30.987 33.156 1.00 41.47 168 GLU A CA 1
ATOM 1254 C C . GLU A 1 168 ? -69.014 -31.806 34.327 1.00 41.47 168 GLU A C 1
ATOM 1256 O O . GLU A 1 168 ? -68.437 -32.811 34.742 1.00 41.47 168 GLU A O 1
ATOM 1261 N N . ARG A 1 169 ? -70.077 -31.275 34.944 1.00 46.06 169 ARG A N 1
ATOM 1262 C CA . ARG A 1 169 ? -71.036 -32.025 35.761 1.00 46.06 169 ARG A CA 1
ATOM 1263 C C . ARG A 1 169 ? -72.272 -32.227 34.888 1.00 46.06 169 ARG A C 1
ATOM 1265 O O . ARG A 1 169 ? -72.885 -31.225 34.529 1.00 46.06 169 ARG A O 1
ATOM 1272 N N . ASP A 1 170 ? -72.591 -33.463 34.533 1.00 44.56 170 ASP A N 1
ATOM 1273 C CA . ASP A 1 170 ? -73.685 -34.260 35.121 1.00 44.56 170 ASP A CA 1
ATOM 1274 C C . ASP A 1 170 ? -73.629 -35.700 34.582 1.00 44.56 170 ASP A C 1
ATOM 1276 O O . ASP A 1 170 ? -73.342 -35.870 33.375 1.00 44.56 170 ASP A O 1
#

Nearest PDB structures (foldseek):
  6mtb-assembly1_E  TM=2.618E-01  e=4.657E+00  Oryctolagus cuniculus

Secondary structure (DSSP, 8-state):
-----HHHHHHHHHHHHHHH-TTTHHHHHHHHHHHHHHHHHHHHHHHHHHHHHH-S---HHHHHHT-GGGG-HHHHHHHHHHT-------------SS-----HHHHHHHHHHHHHSPTT--EEEES-TTS-EEEEGGGS-TT-HHHHHHHS--TTTTTTTTTTS-----

Organism: NCBI:txid1457234

pLDDT: mean 71.87, std 17.48, range [38.75, 97.69]

Sequence (170 aa):
MFGLTFEKLFLVAVVAGVLIGPQRLPAYAHQLRETVRGFRAFVEASRARARAEVGDVLTRAEWEALDLRQYDPRRIVRDALDGAPTSAPTSAPTGAGGDRPVDAAARAELVEQASRVRPGQRFLVTGSAAHPRRVAIASLPADDPRRLAAQAPAARSAAEVAEGSAPERD